Protein AF-A0A9J6FBF9-F1 (afdb_monomer_lite)

Sequence (78 aa):
MADKKETVVRLYKQQGSDMPGSTFDKDFALVLVTEAQEDLLKELWSGTVCIDSTHGTIGYDFQLTTLLVLDECGSAFL

pLDDT: mean 78.8, std 10.29, range [40.09, 92.88]

Organism: Haemaphysalis longicornis (NCBI:txid44386)

Secondary structure (DSSP, 8-state):
-------SEEEEE-TT---TT-S-TTS-EEEE--HHHHHHHHHH--S-EEEEE-SS--TTSPPPEEEEE--TTS----

Structure (mmCIF, N/CA/C/O backbone):
data_AF-A0A9J6FBF9-F1
#
_entry.id   AF-A0A9J6FBF9-F1
#
loop_
_atom_site.group_PDB
_atom_site.id
_atom_site.type_symbol
_atom_s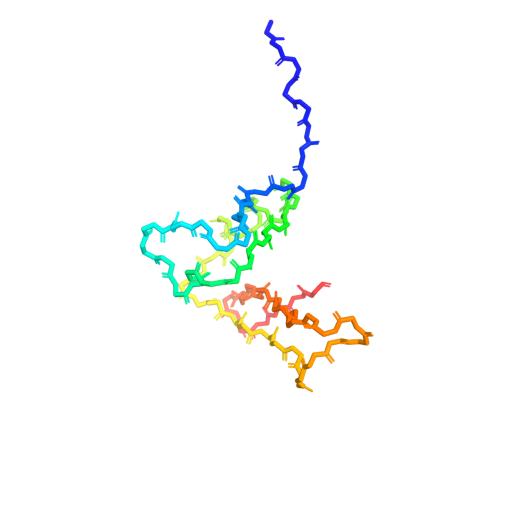ite.label_atom_id
_atom_site.label_alt_id
_atom_site.label_comp_id
_atom_site.label_asym_id
_atom_site.label_entity_id
_atom_site.label_seq_id
_atom_site.pdbx_PDB_ins_code
_atom_site.Cartn_x
_atom_site.Cartn_y
_atom_site.Cartn_z
_atom_site.occupancy
_atom_site.B_iso_or_equiv
_atom_site.auth_seq_id
_atom_site.auth_comp_id
_atom_site.auth_asym_id
_atom_site.auth_atom_id
_atom_site.pdbx_PDB_model_num
ATOM 1 N N . MET A 1 1 ? 17.492 5.597 24.173 1.00 40.09 1 MET A N 1
ATOM 2 C CA . MET A 1 1 ? 16.584 4.867 23.265 1.00 40.09 1 MET A CA 1
ATOM 3 C C . MET A 1 1 ? 16.592 5.652 21.968 1.00 40.09 1 MET A C 1
ATOM 5 O O . MET A 1 1 ? 16.413 6.858 22.046 1.00 40.09 1 MET A O 1
ATOM 9 N N . ALA A 1 2 ? 16.992 5.051 20.846 1.00 45.62 2 ALA A N 1
ATOM 10 C CA . ALA A 1 2 ? 17.128 5.793 19.593 1.00 45.62 2 ALA A CA 1
ATOM 11 C C . ALA A 1 2 ? 15.750 6.290 19.139 1.00 45.62 2 ALA A C 1
ATOM 13 O O . ALA A 1 2 ? 14.801 5.509 19.120 1.00 45.62 2 ALA A O 1
ATOM 14 N N . ASP A 1 3 ? 15.664 7.579 18.819 1.00 52.41 3 ASP A N 1
ATOM 15 C CA . ASP A 1 3 ? 14.506 8.204 18.188 1.00 52.41 3 ASP A CA 1
ATOM 16 C C . ASP A 1 3 ? 14.253 7.478 16.859 1.00 52.41 3 ASP A C 1
ATOM 18 O O . ASP A 1 3 ? 15.069 7.538 15.932 1.00 52.41 3 ASP A O 1
ATOM 22 N N . LYS A 1 4 ? 13.197 6.660 16.807 1.00 60.12 4 LYS A N 1
ATOM 23 C CA . LYS A 1 4 ? 12.834 5.93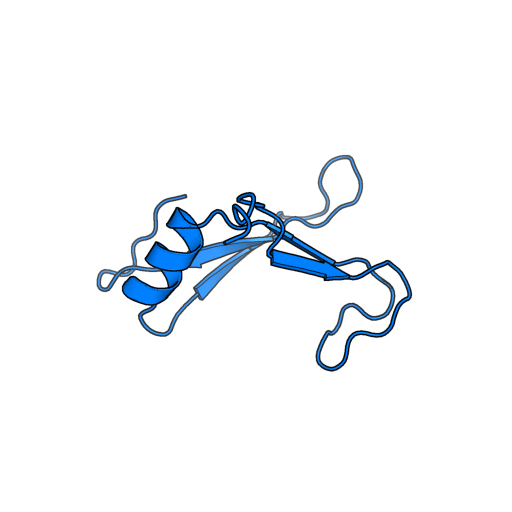0 15.594 1.00 60.12 4 LYS A CA 1
ATOM 24 C C . LYS A 1 4 ? 12.248 6.962 14.644 1.00 60.12 4 LYS A C 1
ATOM 26 O O . LYS A 1 4 ? 11.077 7.296 14.744 1.00 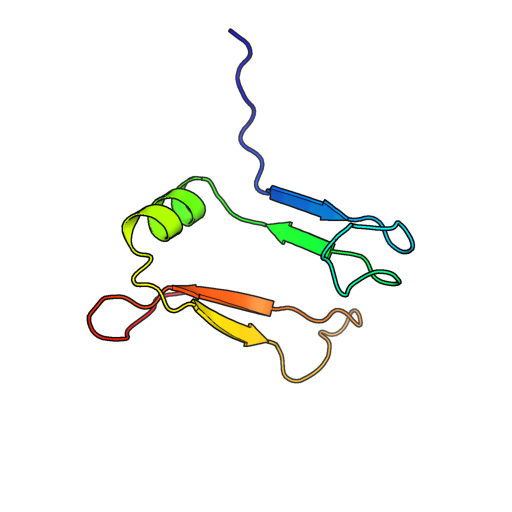60.12 4 LYS A O 1
ATOM 31 N N . LYS A 1 5 ? 13.090 7.488 13.757 1.00 63.81 5 LYS A N 1
ATOM 32 C CA . LYS A 1 5 ? 12.673 8.448 12.740 1.00 63.81 5 LYS A CA 1
ATOM 33 C C . LYS A 1 5 ? 11.508 7.854 11.951 1.00 63.81 5 LYS A C 1
ATOM 35 O O . LYS A 1 5 ? 11.677 6.826 11.290 1.00 63.81 5 LYS A O 1
ATOM 40 N N . GLU A 1 6 ? 10.349 8.492 12.055 1.00 73.44 6 GLU A N 1
ATOM 41 C CA . GLU A 1 6 ? 9.160 8.116 11.303 1.00 73.44 6 GLU A CA 1
ATOM 42 C C . GLU A 1 6 ? 9.517 8.122 9.809 1.00 73.44 6 GLU A C 1
ATOM 44 O O . GLU A 1 6 ? 10.039 9.102 9.269 1.00 73.44 6 GLU A O 1
ATOM 49 N N . THR A 1 7 ? 9.324 6.987 9.146 1.00 85.62 7 THR A N 1
ATOM 50 C CA . THR A 1 7 ? 9.494 6.847 7.697 1.00 85.62 7 THR A CA 1
ATOM 51 C C . THR A 1 7 ? 8.145 6.486 7.119 1.00 85.62 7 THR A C 1
ATOM 53 O O . THR A 1 7 ? 7.371 5.813 7.784 1.00 85.62 7 THR A O 1
ATOM 56 N N . VAL A 1 8 ? 7.851 6.897 5.891 1.00 91.25 8 VAL A N 1
ATOM 57 C CA . VAL A 1 8 ? 6.652 6.434 5.174 1.00 91.25 8 VAL A CA 1
ATOM 58 C C . VAL A 1 8 ? 6.921 5.151 4.392 1.00 91.25 8 VAL A C 1
ATOM 60 O O . VAL A 1 8 ? 5.998 4.434 4.036 1.00 91.25 8 VAL A O 1
ATOM 63 N N . VAL A 1 9 ? 8.186 4.811 4.141 1.00 92.88 9 VAL A N 1
ATOM 64 C CA . VAL A 1 9 ? 8.547 3.608 3.383 1.00 92.88 9 VAL A CA 1
ATOM 65 C C . VAL A 1 9 ? 8.410 2.384 4.286 1.00 92.88 9 VAL A C 1
ATOM 67 O O . VAL A 1 9 ? 9.185 2.224 5.228 1.00 92.88 9 VAL A O 1
ATOM 70 N N . ARG A 1 10 ? 7.429 1.520 4.003 1.00 89.31 10 ARG A N 1
ATOM 71 C CA . ARG A 1 10 ? 7.197 0.257 4.730 1.00 89.31 10 ARG A CA 1
ATOM 72 C C . ARG A 1 10 ? 7.879 -0.934 4.080 1.00 89.31 10 ARG A C 1
ATOM 74 O O . ARG A 1 10 ? 8.339 -1.832 4.777 1.00 89.31 10 ARG A O 1
ATOM 81 N N . LEU A 1 11 ? 7.963 -0.929 2.755 1.00 89.25 11 LEU A N 1
ATOM 82 C CA . LEU A 1 11 ? 8.642 -1.965 1.992 1.00 89.25 11 LEU A CA 1
ATOM 83 C C . LEU A 1 11 ? 9.277 -1.341 0.760 1.00 89.25 11 LEU A C 1
ATOM 85 O O . LEU A 1 11 ? 8.663 -0.529 0.069 1.00 89.25 11 LEU A O 1
ATOM 89 N N . TYR A 1 12 ? 10.508 -1.750 0.487 1.00 90.81 12 TYR A N 1
ATOM 90 C CA . TYR A 1 12 ? 11.188 -1.461 -0.761 1.00 90.81 12 TYR A CA 1
ATOM 91 C C . TYR A 1 12 ? 11.804 -2.748 -1.298 1.00 90.81 12 TYR A C 1
ATOM 93 O O . TYR A 1 12 ? 12.504 -3.466 -0.583 1.00 90.81 12 TYR A O 1
ATOM 101 N N . LYS A 1 13 ? 11.533 -3.017 -2.571 1.00 89.81 13 LYS A N 1
ATOM 102 C CA . LYS A 1 13 ? 12.080 -4.120 -3.348 1.00 89.81 13 LYS A CA 1
ATOM 103 C C . LYS A 1 13 ? 12.778 -3.539 -4.565 1.00 89.81 13 LYS A C 1
ATOM 105 O O . LYS A 1 13 ? 12.152 -2.835 -5.358 1.00 89.81 13 LYS A O 1
ATOM 110 N N . GLN A 1 14 ? 14.060 -3.843 -4.718 1.00 90.38 14 GLN A N 1
ATOM 111 C CA . GLN A 1 14 ? 14.839 -3.365 -5.853 1.00 90.38 14 GLN A CA 1
ATOM 112 C C . GLN A 1 14 ? 14.436 -4.094 -7.143 1.00 90.38 14 GLN A C 1
ATOM 114 O O . GLN A 1 14 ? 14.065 -5.269 -7.132 1.00 90.38 14 GLN A O 1
ATOM 119 N N . GLN A 1 15 ? 14.534 -3.401 -8.278 1.00 90.06 15 GLN A N 1
ATOM 120 C CA . GLN A 1 15 ? 14.307 -4.016 -9.581 1.00 90.06 15 GLN A CA 1
ATOM 121 C C . GLN A 1 15 ? 15.272 -5.184 -9.827 1.00 90.06 15 GLN A C 1
ATOM 123 O O . GLN A 1 15 ? 16.475 -5.062 -9.593 1.00 90.06 15 GLN A O 1
ATOM 128 N N . GLY A 1 16 ? 14.736 -6.309 -10.305 1.00 88.00 16 GLY A N 1
ATOM 129 C CA . GLY A 1 16 ? 15.515 -7.508 -10.624 1.00 88.00 16 GLY A CA 1
ATOM 130 C C . GLY A 1 16 ? 16.081 -8.271 -9.420 1.00 88.00 16 GLY A C 1
ATOM 131 O O . GLY A 1 16 ? 16.819 -9.230 -9.627 1.00 88.00 16 GLY A O 1
ATOM 132 N N . SER A 1 17 ? 15.769 -7.872 -8.181 1.00 88.62 17 SER A N 1
ATOM 133 C CA . SER A 1 17 ? 16.068 -8.692 -7.003 1.00 88.62 17 SER A CA 1
ATOM 134 C C . SER A 1 17 ? 14.959 -9.718 -6.768 1.00 88.62 17 SER A C 1
ATOM 136 O O . SER A 1 17 ? 13.794 -9.424 -7.016 1.00 88.62 17 SER A O 1
ATOM 138 N N . ASP A 1 18 ? 15.272 -10.882 -6.210 1.00 83.88 18 ASP A N 1
ATOM 139 C CA . ASP A 1 18 ? 14.226 -11.810 -5.774 1.00 83.88 18 ASP A CA 1
ATOM 140 C C . ASP A 1 18 ? 13.560 -11.308 -4.486 1.00 83.88 18 ASP A C 1
ATOM 142 O O . ASP A 1 18 ? 14.219 -10.796 -3.577 1.00 83.88 18 ASP A O 1
ATOM 146 N N . MET A 1 19 ? 12.240 -11.467 -4.399 1.00 82.38 19 MET A N 1
ATOM 147 C CA . MET A 1 19 ? 11.483 -11.296 -3.160 1.00 82.38 19 MET A CA 1
ATOM 148 C C . MET A 1 19 ? 10.549 -12.500 -2.996 1.00 82.38 19 MET A C 1
ATOM 150 O O . MET A 1 19 ? 9.564 -12.605 -3.730 1.00 82.38 19 MET A O 1
ATOM 154 N N . PRO A 1 20 ? 10.840 -13.414 -2.051 1.00 78.12 20 PRO A N 1
ATOM 155 C CA . PRO A 1 20 ? 10.034 -14.610 -1.842 1.00 78.12 20 PRO A CA 1
ATOM 156 C C . PRO A 1 20 ? 8.569 -14.257 -1.580 1.00 78.12 20 PRO A C 1
ATOM 158 O O . PRO A 1 20 ? 8.268 -13.463 -0.691 1.00 78.12 20 PRO A O 1
ATOM 161 N N . GLY A 1 21 ? 7.658 -14.857 -2.348 1.00 74.25 21 GLY A N 1
ATOM 162 C CA . GLY A 1 21 ? 6.220 -14.611 -2.218 1.00 74.25 21 GLY A CA 1
ATOM 163 C C . GLY A 1 21 ? 5.714 -13.349 -2.923 1.00 74.25 21 GLY A C 1
ATOM 164 O O . GLY A 1 21 ? 4.534 -13.034 -2.797 1.00 74.25 21 GLY A O 1
ATOM 165 N N . SER A 1 22 ? 6.561 -12.641 -3.675 1.00 73.50 22 SER A N 1
ATOM 166 C CA . SER A 1 22 ? 6.129 -11.567 -4.573 1.00 73.50 22 SER A CA 1
ATOM 167 C C . SER A 1 22 ? 5.954 -12.097 -5.997 1.00 73.50 22 SER A C 1
ATOM 169 O O . SER A 1 22 ? 6.668 -13.003 -6.409 1.00 73.50 22 SER A O 1
ATOM 171 N N . THR A 1 23 ? 5.050 -11.503 -6.773 1.00 72.88 23 THR A N 1
ATOM 172 C CA . THR A 1 23 ? 4.967 -11.715 -8.230 1.00 72.88 23 THR A CA 1
ATOM 173 C C . THR A 1 23 ? 5.800 -10.692 -9.012 1.00 72.88 23 THR A C 1
ATOM 175 O O . THR A 1 23 ? 5.725 -10.642 -10.236 1.00 72.88 23 THR A O 1
ATOM 178 N N . PHE A 1 24 ? 6.571 -9.848 -8.317 1.00 72.56 24 PHE A N 1
ATOM 179 C CA . PHE A 1 24 ? 7.267 -8.688 -8.877 1.00 72.56 24 PHE A CA 1
ATOM 180 C C . PHE A 1 24 ? 8.725 -8.982 -9.236 1.00 72.56 24 PHE A C 1
ATOM 182 O O . PHE A 1 24 ? 9.528 -8.060 -9.245 1.00 72.56 24 PHE A O 1
ATOM 189 N N . ASP A 1 25 ? 9.119 -10.228 -9.504 1.00 75.69 25 ASP A N 1
ATOM 190 C CA . ASP A 1 25 ? 10.529 -10.660 -9.583 1.00 75.69 25 ASP A CA 1
ATOM 191 C C . ASP A 1 25 ? 11.412 -9.777 -10.487 1.00 75.69 25 ASP A C 1
ATOM 193 O O . ASP A 1 25 ? 12.537 -9.428 -10.125 1.00 75.69 25 ASP A O 1
ATOM 197 N N . LYS A 1 26 ? 10.872 -9.303 -11.616 1.00 81.31 26 LYS A N 1
ATOM 198 C CA . LYS A 1 26 ? 11.584 -8.426 -12.567 1.00 81.31 26 LYS A CA 1
ATOM 199 C C . LYS A 1 26 ? 11.399 -6.928 -12.318 1.00 81.31 26 LYS A C 1
ATOM 201 O O . LYS A 1 26 ? 12.200 -6.136 -12.811 1.00 81.31 26 LYS A O 1
ATOM 206 N N . ASP A 1 27 ? 10.398 -6.549 -11.538 1.00 85.62 27 ASP A N 1
ATOM 207 C CA . ASP A 1 27 ? 10.009 -5.160 -11.297 1.00 85.62 27 ASP A CA 1
ATOM 208 C C . ASP A 1 27 ? 10.535 -4.655 -9.951 1.00 85.62 27 ASP A C 1
ATOM 210 O O . ASP A 1 27 ? 11.152 -5.396 -9.186 1.00 85.62 27 ASP A O 1
ATOM 214 N N . PHE A 1 28 ? 10.355 -3.370 -9.662 1.00 87.62 28 PHE A N 1
ATOM 215 C CA . PHE A 1 28 ? 10.557 -2.842 -8.313 1.00 87.62 28 PHE A CA 1
ATOM 216 C C . PHE A 1 28 ? 9.218 -2.811 -7.570 1.00 87.62 28 PHE A C 1
ATOM 218 O O . PHE A 1 28 ? 8.157 -2.795 -8.190 1.00 87.62 28 PHE A O 1
ATOM 225 N N . ALA A 1 29 ? 9.262 -2.768 -6.240 1.00 88.31 29 ALA A N 1
ATOM 226 C CA . ALA A 1 29 ? 8.079 -2.496 -5.429 1.00 88.31 29 ALA A CA 1
ATOM 227 C C . ALA A 1 29 ? 8.405 -1.451 -4.363 1.00 88.31 29 ALA A C 1
ATOM 229 O O . ALA A 1 29 ? 9.472 -1.486 -3.743 1.00 88.31 29 ALA A O 1
ATOM 230 N N . LEU A 1 30 ? 7.477 -0.524 -4.148 1.00 89.31 30 LEU A N 1
ATOM 231 C CA . LEU A 1 30 ? 7.572 0.499 -3.118 1.00 89.31 30 LEU A CA 1
ATOM 232 C C . LEU A 1 30 ? 6.221 0.610 -2.418 1.00 89.31 30 LEU A C 1
ATOM 234 O O . LEU A 1 30 ? 5.217 0.917 -3.052 1.00 89.31 30 LEU A O 1
ATOM 238 N N . VAL A 1 31 ? 6.210 0.367 -1.111 1.00 89.50 31 VAL A N 1
ATOM 239 C CA . VAL A 1 31 ? 5.019 0.508 -0.271 1.00 89.50 31 VAL A CA 1
ATOM 240 C C . VAL A 1 31 ? 5.219 1.703 0.645 1.00 89.50 31 VAL A C 1
ATOM 242 O O . VAL A 1 31 ? 6.164 1.733 1.442 1.00 89.50 31 VAL A O 1
ATOM 245 N N . LEU A 1 32 ? 4.323 2.678 0.518 1.00 90.31 32 LEU A N 1
ATOM 246 C CA . LEU A 1 32 ? 4.317 3.915 1.288 1.00 90.31 32 LEU A CA 1
ATOM 247 C C . LEU A 1 32 ? 3.069 3.951 2.173 1.00 90.31 32 LEU A C 1
ATOM 249 O O . LEU A 1 32 ? 1.962 3.873 1.654 1.00 90.31 32 LEU A O 1
ATOM 253 N N . VAL A 1 33 ? 3.252 4.054 3.488 1.00 88.19 33 VAL A N 1
ATOM 254 C CA . VAL A 1 33 ? 2.174 4.138 4.486 1.00 88.19 33 VAL A CA 1
ATOM 255 C C . VAL A 1 33 ? 2.669 4.993 5.655 1.00 88.19 33 VAL A C 1
ATOM 257 O O . VAL A 1 33 ? 3.794 4.804 6.122 1.00 88.19 33 VAL A O 1
ATOM 260 N N . THR A 1 34 ? 1.865 5.944 6.129 1.00 89.12 34 THR A N 1
ATOM 261 C CA . THR A 1 34 ? 2.146 6.685 7.374 1.00 89.12 34 THR A CA 1
ATOM 262 C C . THR A 1 34 ? 1.820 5.833 8.606 1.00 89.12 34 THR A C 1
ATOM 264 O O . THR A 1 34 ? 1.123 4.828 8.491 1.00 89.12 34 THR A O 1
ATOM 267 N N . GLU A 1 35 ? 2.289 6.203 9.803 1.00 88.62 35 GLU A N 1
ATOM 268 C CA . GLU A 1 35 ? 1.886 5.473 11.021 1.00 88.62 35 GLU A CA 1
ATOM 269 C C . GLU A 1 35 ? 0.369 5.543 11.240 1.00 88.62 35 GLU A C 1
ATOM 271 O O . GLU A 1 35 ? -0.264 4.513 11.447 1.00 88.62 35 GLU A O 1
ATOM 276 N N . ALA A 1 36 ? -0.240 6.716 11.032 1.00 85.19 36 ALA A N 1
ATOM 277 C CA . ALA A 1 36 ? -1.690 6.879 11.129 1.00 85.19 36 ALA A CA 1
ATOM 278 C C . ALA A 1 36 ? -2.467 5.973 10.154 1.00 85.19 36 ALA A C 1
ATOM 280 O O . ALA A 1 36 ? -3.464 5.373 10.538 1.00 85.19 36 ALA A O 1
ATOM 281 N N . GLN A 1 37 ? -2.016 5.841 8.901 1.00 84.25 37 GLN A N 1
ATOM 282 C CA . GLN A 1 37 ? -2.655 4.947 7.926 1.00 84.25 37 GLN A CA 1
ATOM 283 C C . GLN A 1 37 ? -2.493 3.470 8.304 1.00 84.25 37 GLN A C 1
ATOM 285 O O . GLN A 1 37 ? -3.401 2.674 8.080 1.00 84.25 37 GLN A O 1
ATOM 290 N N . GLU A 1 38 ? -1.347 3.096 8.873 1.00 86.12 38 GLU A N 1
ATOM 291 C CA . GLU A 1 38 ? -1.097 1.730 9.326 1.00 86.12 38 GLU A CA 1
ATOM 292 C C . GLU A 1 38 ? -1.966 1.364 10.536 1.00 86.12 38 GLU A C 1
ATOM 294 O O . GLU A 1 38 ? -2.508 0.259 10.589 1.00 86.12 38 GLU A O 1
ATOM 299 N N . ASP A 1 39 ? -2.122 2.283 11.486 1.00 86.75 39 ASP A N 1
ATOM 300 C CA . ASP A 1 39 ? -2.972 2.087 12.659 1.00 86.75 39 ASP A CA 1
ATOM 301 C C . ASP A 1 39 ? -4.450 2.021 12.265 1.00 86.75 39 ASP A C 1
ATOM 303 O O . ASP A 1 39 ? -5.143 1.090 12.673 1.00 86.75 39 ASP A O 1
ATOM 307 N N . LEU A 1 40 ? -4.901 2.911 11.373 1.00 83.00 40 LEU A N 1
ATOM 308 C CA . LEU A 1 40 ? -6.248 2.851 10.801 1.00 83.00 40 LEU A CA 1
ATOM 309 C C . LEU A 1 40 ? -6.498 1.529 10.071 1.00 83.00 40 LEU A C 1
ATOM 311 O O . LEU A 1 40 ? -7.559 0.935 10.238 1.00 83.00 40 LEU A O 1
ATOM 315 N N . LEU A 1 41 ? -5.527 1.033 9.297 1.00 82.69 41 LEU A N 1
ATOM 316 C CA . LEU A 1 41 ? -5.637 -0.274 8.652 1.00 82.69 41 LEU A CA 1
ATOM 317 C C . LEU A 1 41 ? -5.787 -1.388 9.694 1.00 82.69 41 LEU A C 1
ATOM 319 O O . LEU A 1 41 ? -6.647 -2.240 9.532 1.00 82.69 41 LEU A O 1
ATOM 323 N N . LYS A 1 42 ? -4.992 -1.401 10.767 1.00 83.50 42 LYS A N 1
ATOM 324 C CA . LYS A 1 42 ? -5.088 -2.443 11.807 1.00 83.50 42 LYS A CA 1
ATOM 325 C C . LYS A 1 42 ? -6.406 -2.397 12.578 1.00 83.50 42 LYS A C 1
ATOM 327 O O . LYS A 1 42 ? -6.897 -3.450 12.973 1.00 83.50 42 LYS A O 1
ATOM 332 N N . GLU A 1 43 ? -6.939 -1.203 12.817 1.00 83.81 43 GLU A N 1
ATOM 333 C CA . GLU A 1 43 ? -8.159 -0.997 13.600 1.00 83.81 43 GLU A CA 1
ATOM 334 C C . GLU A 1 43 ? -9.429 -1.247 12.779 1.00 83.81 43 GLU A C 1
ATOM 336 O O . GLU A 1 43 ? -10.362 -1.880 13.267 1.00 83.81 43 GLU A O 1
ATOM 341 N N . LEU A 1 44 ? -9.455 -0.783 11.528 1.00 77.69 44 LEU A N 1
ATOM 342 C CA . LEU A 1 44 ? -10.651 -0.792 10.682 1.00 77.69 44 LEU A CA 1
ATOM 343 C C . LEU A 1 44 ? -10.698 -1.965 9.697 1.00 77.69 44 LEU A C 1
ATOM 345 O O . LEU A 1 44 ? -11.689 -2.129 8.986 1.00 77.69 44 LEU A O 1
ATOM 349 N N . TRP A 1 45 ? -9.649 -2.788 9.624 1.00 75.88 45 TRP A N 1
ATOM 350 C CA . TRP A 1 45 ? -9.626 -3.957 8.750 1.00 75.88 45 TRP A CA 1
ATOM 351 C C . TRP A 1 45 ? -10.736 -4.956 9.104 1.00 75.88 45 TRP A C 1
ATOM 353 O O . TRP A 1 45 ? -10.615 -5.765 10.022 1.00 75.88 45 TRP A O 1
ATOM 363 N N . SER A 1 46 ? -11.798 -4.953 8.301 1.00 72.69 46 SER A N 1
ATOM 364 C CA . SER A 1 46 ? -12.952 -5.853 8.420 1.00 72.69 46 SER A CA 1
ATOM 365 C C . SER A 1 46 ? -12.790 -7.171 7.644 1.00 72.69 46 SER A C 1
ATOM 367 O O . SER A 1 46 ? -13.704 -7.995 7.608 1.00 72.69 46 SER A O 1
ATOM 369 N N . GLY A 1 47 ? -11.629 -7.397 7.015 1.00 74.81 47 GLY A N 1
ATOM 370 C CA . GLY A 1 47 ? -11.360 -8.572 6.178 1.00 74.81 47 GLY A CA 1
ATOM 371 C C . GLY A 1 47 ? -11.396 -8.314 4.667 1.00 74.81 47 GLY A C 1
ATOM 372 O O . GLY A 1 47 ? -11.061 -9.222 3.906 1.00 74.81 47 GLY A O 1
ATOM 373 N N . THR A 1 48 ? -11.760 -7.104 4.221 1.00 76.00 48 THR A N 1
ATOM 374 C CA . THR A 1 48 ? -11.843 -6.740 2.791 1.00 76.00 48 THR A CA 1
ATOM 375 C C . THR A 1 48 ? -11.011 -5.496 2.466 1.00 76.00 48 THR A C 1
ATOM 377 O O . THR A 1 48 ? -11.249 -4.434 3.038 1.00 76.00 48 THR A O 1
ATOM 380 N N . VAL A 1 49 ? -10.034 -5.612 1.546 1.00 78.50 49 VAL A N 1
ATOM 381 C CA . VAL A 1 49 ? -9.287 -4.462 0.985 1.00 78.50 49 VAL A CA 1
ATOM 382 C C . VAL A 1 49 ? -9.843 -4.237 -0.415 1.00 78.50 49 VAL A C 1
ATOM 384 O O . VAL A 1 49 ? -9.919 -5.181 -1.204 1.00 78.50 49 VAL A O 1
ATOM 387 N N . CYS A 1 50 ? -10.158 -2.993 -0.755 1.00 80.19 50 CYS A N 1
ATOM 388 C CA . CYS A 1 50 ? -10.337 -2.585 -2.140 1.00 80.19 50 CYS A CA 1
ATOM 389 C C . CYS A 1 50 ? -8.996 -2.140 -2.723 1.00 80.19 50 CYS A C 1
ATOM 391 O O . CYS A 1 50 ? -8.251 -1.375 -2.114 1.00 80.19 50 CYS A O 1
ATOM 393 N N . ILE A 1 51 ? -8.683 -2.643 -3.911 1.00 83.12 51 ILE A N 1
ATOM 394 C CA . ILE A 1 51 ? -7.469 -2.300 -4.640 1.00 83.12 51 ILE A CA 1
ATOM 395 C C . ILE A 1 51 ? -7.905 -1.464 -5.836 1.00 83.12 51 ILE A C 1
ATOM 397 O O . ILE A 1 51 ? -8.588 -1.983 -6.717 1.00 83.12 51 ILE A O 1
ATOM 401 N N . ASP A 1 52 ? -7.536 -0.186 -5.846 1.00 81.81 52 ASP A N 1
ATOM 402 C CA . ASP A 1 52 ? -7.783 0.705 -6.975 1.00 81.81 52 ASP A CA 1
ATOM 403 C C . ASP A 1 52 ? -6.463 0.985 -7.688 1.00 81.81 52 ASP A C 1
ATOM 405 O O . ASP A 1 52 ? -5.537 1.570 -7.123 1.00 81.81 52 ASP A O 1
ATOM 409 N N . SER A 1 53 ? -6.349 0.505 -8.921 1.00 79.50 53 SER A N 1
ATOM 410 C CA . SER A 1 53 ? -5.173 0.718 -9.758 1.00 79.50 53 SER A CA 1
ATOM 411 C C . SER A 1 53 ? -5.514 1.698 -10.864 1.00 79.50 53 SER A C 1
ATOM 413 O O . SER A 1 53 ? -6.599 1.653 -11.442 1.00 79.50 53 SER A O 1
ATOM 415 N N . THR A 1 54 ? -4.557 2.546 -11.231 1.00 78.56 54 THR A N 1
ATOM 416 C CA . THR A 1 54 ? -4.723 3.416 -12.396 1.00 78.56 54 THR A CA 1
ATOM 417 C C . THR A 1 54 ? -5.001 2.588 -13.652 1.00 78.56 54 THR A C 1
ATOM 419 O O . THR A 1 54 ? -4.405 1.527 -13.863 1.00 78.56 54 THR A O 1
ATOM 422 N N . HIS A 1 55 ? -5.897 3.078 -14.513 1.00 64.31 55 HIS A N 1
ATOM 423 C CA . HIS A 1 55 ? -6.179 2.443 -15.799 1.00 64.31 55 HIS A CA 1
ATOM 424 C C . HIS A 1 55 ? -5.013 2.718 -16.766 1.00 64.31 55 HIS A C 1
ATOM 426 O O . HIS A 1 55 ? -5.060 3.631 -17.586 1.00 64.31 55 HIS A O 1
ATOM 432 N N . GLY A 1 56 ? -3.934 1.949 -16.619 1.00 68.00 56 GLY A N 1
ATOM 433 C CA . GLY A 1 56 ? -2.668 2.136 -17.326 1.00 68.00 56 GLY A CA 1
ATOM 434 C C . GLY A 1 56 ? -1.564 2.686 -16.427 1.00 68.00 56 GLY A C 1
ATOM 435 O O . GLY A 1 56 ? -1.682 2.725 -15.200 1.00 68.00 56 GLY A O 1
ATOM 436 N N . THR A 1 57 ? -0.466 3.089 -17.053 1.00 65.88 57 THR A N 1
ATOM 437 C CA . THR A 1 57 ? 0.653 3.726 -16.372 1.00 65.88 57 THR A CA 1
ATOM 438 C C . THR A 1 57 ? 0.429 5.231 -16.249 1.00 65.88 57 THR A C 1
ATOM 440 O O . THR A 1 57 ? -0.195 5.863 -17.103 1.00 65.88 57 THR A O 1
ATOM 443 N N . ILE A 1 58 ? 0.946 5.836 -15.179 1.00 71.88 58 ILE A N 1
ATOM 444 C CA . ILE A 1 58 ? 1.090 7.298 -15.134 1.00 71.88 58 ILE A CA 1
ATOM 445 C C . ILE A 1 58 ? 2.112 7.745 -16.196 1.00 71.88 58 ILE A C 1
ATOM 447 O O . ILE A 1 58 ? 2.823 6.914 -16.755 1.00 71.88 58 ILE A O 1
ATOM 451 N N . GLY A 1 59 ? 2.276 9.052 -16.427 1.00 74.19 59 GLY A N 1
ATOM 452 C CA . GLY A 1 59 ? 3.220 9.602 -17.425 1.00 74.19 59 GLY A CA 1
ATOM 453 C C . GLY A 1 59 ? 4.714 9.271 -17.226 1.00 74.19 59 GLY A C 1
ATOM 454 O O . GLY A 1 59 ? 5.553 9.801 -17.946 1.00 74.19 59 GLY A O 1
ATOM 455 N N . TYR A 1 60 ? 5.037 8.422 -16.251 1.00 78.06 60 TYR A N 1
ATOM 456 C CA . TYR A 1 60 ? 6.365 7.897 -15.931 1.00 78.06 60 TYR A CA 1
ATOM 457 C C . TYR A 1 60 ? 6.452 6.370 -16.096 1.00 78.06 60 TYR A C 1
ATOM 459 O O . TYR A 1 60 ? 7.378 5.756 -15.579 1.00 78.06 60 TYR A O 1
ATOM 467 N N . ASP A 1 61 ? 5.471 5.749 -16.755 1.00 79.06 61 ASP A N 1
ATOM 468 C CA . ASP A 1 61 ? 5.405 4.303 -16.991 1.00 79.06 61 ASP A CA 1
ATOM 469 C C . ASP A 1 61 ? 5.345 3.439 -15.719 1.00 79.06 61 ASP A C 1
ATOM 471 O O . ASP A 1 61 ? 5.682 2.256 -15.724 1.00 79.06 61 ASP A O 1
ATOM 475 N N . PHE A 1 62 ? 4.839 4.014 -14.623 1.00 80.56 62 PHE A N 1
ATOM 476 C CA . PHE A 1 62 ? 4.580 3.290 -13.379 1.00 80.56 62 PHE A CA 1
ATOM 477 C C . PHE A 1 62 ? 3.103 2.958 -13.215 1.00 80.56 62 PHE A C 1
ATOM 479 O O . PHE A 1 62 ? 2.230 3.793 -13.464 1.00 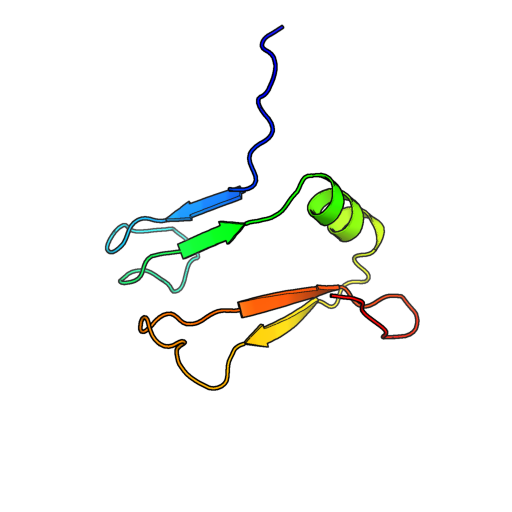80.56 62 PHE A O 1
ATOM 486 N N . GLN A 1 63 ? 2.832 1.745 -12.739 1.00 79.50 63 GLN A N 1
ATOM 487 C CA . GLN A 1 63 ? 1.514 1.364 -12.255 1.00 79.50 63 GLN A CA 1
ATOM 488 C C . GLN A 1 63 ? 1.384 1.805 -10.798 1.00 79.50 63 GLN A C 1
ATOM 490 O O . GLN A 1 63 ? 2.182 1.403 -9.950 1.00 79.50 63 GLN A O 1
ATOM 495 N N . LEU A 1 64 ? 0.388 2.644 -10.516 1.00 83.38 64 LEU A N 1
ATOM 496 C CA . LEU A 1 64 ? 0.060 3.035 -9.154 1.00 83.38 64 LEU A CA 1
ATOM 497 C C . LEU A 1 64 ? -1.161 2.246 -8.698 1.00 83.38 64 LEU A C 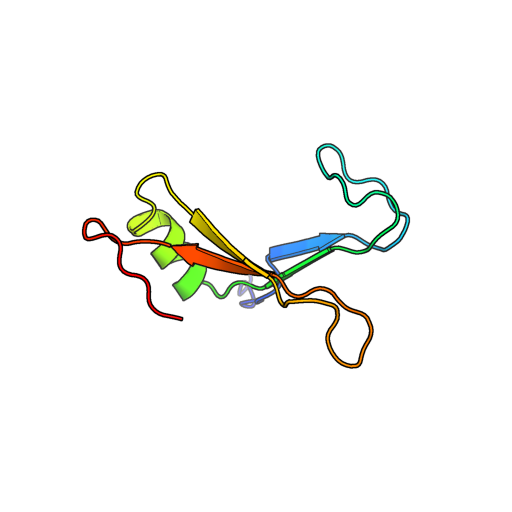1
ATOM 499 O O . LEU A 1 64 ? -2.160 2.157 -9.412 1.00 83.38 64 LEU A O 1
ATOM 503 N N . THR A 1 65 ? -1.056 1.697 -7.496 1.00 84.06 65 THR A N 1
ATOM 504 C CA . THR A 1 65 ? -2.119 0.937 -6.856 1.00 84.06 65 THR A CA 1
ATOM 505 C C . THR A 1 65 ? -2.340 1.492 -5.462 1.00 84.06 65 THR A C 1
ATOM 507 O O . THR A 1 65 ? -1.403 1.558 -4.665 1.00 84.06 65 THR A O 1
ATOM 510 N N . THR A 1 66 ? -3.577 1.868 -5.173 1.00 85.06 66 THR A N 1
ATOM 511 C CA . THR A 1 66 ? -4.016 2.377 -3.880 1.00 85.06 66 THR A CA 1
ATOM 512 C C . THR A 1 66 ? -4.810 1.298 -3.159 1.00 85.06 66 THR A C 1
ATOM 514 O O . THR A 1 66 ? -5.688 0.660 -3.741 1.00 85.06 66 THR A O 1
ATOM 517 N N . LEU A 1 67 ? -4.492 1.087 -1.882 1.00 82.75 67 LEU A N 1
ATOM 518 C CA . LEU A 1 67 ? -5.259 0.209 -1.005 1.00 82.75 67 LEU A CA 1
ATOM 519 C C . LEU A 1 67 ? -6.272 1.048 -0.227 1.00 82.75 67 LEU A C 1
ATOM 521 O O . LEU A 1 67 ? -5.915 2.045 0.395 1.00 82.75 67 LEU A O 1
ATOM 525 N N . LEU A 1 68 ? -7.523 0.613 -0.263 1.00 81.88 68 LEU A N 1
ATOM 526 C CA . LEU A 1 68 ? -8.673 1.225 0.385 1.00 81.88 68 LEU A CA 1
ATOM 527 C C . LEU A 1 68 ? -9.237 0.238 1.405 1.00 81.88 68 LEU A C 1
ATOM 529 O O . LEU A 1 68 ? -9.538 -0.907 1.064 1.00 81.88 68 LEU A O 1
ATOM 533 N N . VAL A 1 69 ? -9.400 0.678 2.648 1.00 78.25 69 VAL A N 1
ATOM 534 C CA . VAL A 1 69 ? -10.024 -0.127 3.705 1.00 78.25 69 VAL A CA 1
ATOM 535 C C . VAL A 1 69 ? -11.484 0.275 3.803 1.00 78.25 69 VAL A C 1
ATOM 537 O O . VAL A 1 69 ? -11.777 1.450 4.014 1.00 78.25 69 VAL A O 1
ATOM 540 N N . LEU A 1 70 ? -12.384 -0.691 3.623 1.00 78.56 70 LEU A N 1
ATOM 541 C CA . LEU A 1 70 ? -13.814 -0.467 3.798 1.00 78.56 70 LEU A CA 1
ATOM 542 C C . LEU A 1 70 ? -14.179 -0.550 5.282 1.00 78.56 70 LEU A C 1
ATOM 544 O O . LEU A 1 70 ? -13.785 -1.494 5.972 1.00 78.56 70 LEU A O 1
ATOM 548 N N . ASP A 1 71 ? -14.983 0.403 5.739 1.00 74.19 71 ASP A N 1
ATOM 549 C CA . ASP A 1 71 ? -15.683 0.316 7.013 1.00 74.19 71 ASP A CA 1
ATOM 550 C C . ASP A 1 71 ? -16.782 -0.767 6.984 1.00 74.19 71 ASP A C 1
ATOM 55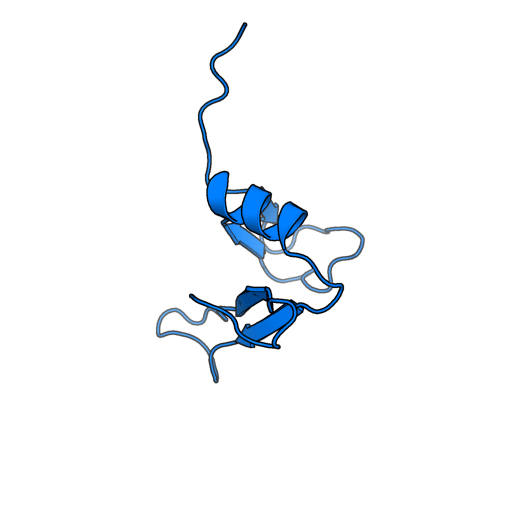2 O O . ASP A 1 71 ? -17.065 -1.396 5.959 1.00 74.19 71 ASP A O 1
ATOM 556 N N . GLU A 1 72 ? -17.430 -0.990 8.128 1.00 74.88 72 GLU A N 1
ATOM 557 C CA . GLU A 1 72 ? -18.509 -1.979 8.279 1.00 74.88 72 GLU A CA 1
ATOM 558 C C . GLU A 1 72 ? -19.737 -1.693 7.393 1.00 74.88 72 GLU A C 1
ATOM 560 O O . GLU A 1 72 ? -20.523 -2.595 7.101 1.00 74.88 72 GLU A O 1
ATOM 565 N N . CYS A 1 73 ? -19.899 -0.447 6.944 1.00 79.19 73 CYS A N 1
ATOM 566 C CA . CYS A 1 73 ? -20.960 -0.011 6.042 1.00 79.19 73 CYS A CA 1
ATOM 567 C C . CYS A 1 73 ? -20.554 -0.122 4.559 1.00 79.19 73 CYS A C 1
ATOM 569 O O . CYS A 1 73 ? -21.351 0.226 3.685 1.00 79.19 73 CYS A O 1
ATOM 571 N N . GLY A 1 74 ? -19.339 -0.595 4.256 1.00 72.75 74 GLY A N 1
ATOM 572 C CA . GLY A 1 74 ? -18.812 -0.709 2.898 1.00 72.75 74 GLY A CA 1
ATOM 573 C C . GLY A 1 74 ? -18.347 0.619 2.293 1.00 72.75 74 GLY A C 1
ATOM 574 O O . GLY A 1 74 ? -18.302 0.739 1.070 1.00 72.75 74 GLY A O 1
ATOM 575 N N . SER A 1 75 ? -18.030 1.621 3.116 1.00 74.38 75 SER A N 1
ATOM 576 C CA . SER A 1 75 ? -17.508 2.924 2.687 1.00 74.38 75 SER A CA 1
ATOM 577 C C . SER A 1 75 ? -16.012 3.051 2.984 1.00 74.38 75 SER A C 1
ATOM 579 O O . SER A 1 75 ? -15.520 2.518 3.970 1.00 74.38 75 SER A O 1
ATOM 581 N N . ALA A 1 76 ? -15.276 3.778 2.143 1.00 68.50 76 ALA A N 1
ATOM 582 C CA . ALA A 1 76 ? -13.871 4.119 2.369 1.00 68.50 76 ALA A CA 1
ATOM 583 C C . ALA A 1 76 ? -13.623 5.595 2.046 1.00 68.50 76 ALA A C 1
ATOM 585 O O . ALA A 1 76 ? -14.275 6.162 1.167 1.00 68.50 76 ALA A O 1
ATOM 586 N N . PHE A 1 77 ? -12.649 6.194 2.728 1.00 65.94 77 PHE A N 1
ATOM 587 C CA . PHE A 1 77 ? -12.138 7.530 2.427 1.00 65.94 77 PHE A CA 1
ATOM 588 C C . PHE A 1 77 ? -10.669 7.426 1.993 1.00 65.94 77 PHE A C 1
ATOM 590 O O . PHE A 1 77 ? -9.914 6.648 2.579 1.00 65.94 77 PHE A O 1
ATOM 597 N N . LEU A 1 78 ? -10.302 8.181 0.950 1.00 54.81 78 LEU A N 1
ATOM 598 C CA . LEU A 1 78 ? -8.933 8.330 0.428 1.00 54.81 78 LEU A CA 1
ATOM 599 C C . LEU A 1 78 ? -8.212 9.507 1.079 1.00 54.81 78 LEU A C 1
ATOM 601 O O . LEU A 1 78 ? -8.862 10.569 1.220 1.00 54.81 78 LEU A O 1
#

Foldseek 3Di:
DDDPPFFQWPDWADACPDDPPDPQNRHIDTGGHGPVRVVCCVVFAPPDWDKDWPPAADPVRDIDIDIFRAHPVRDTDD

Radius of gyration: 15.08 Å; chains: 1; bounding box: 38×24×41 Å